Protein AF-A0A8B6LW14-F1 (afdb_monomer)

Secondary structure (DSSP, 8-state):
--GGG-S-----SBTTTB-HHHHHHHHHHHH-TT--S-HHHHHHHHHHHHHHHHHHT-

pLDDT: mean 77.59, std 11.28, range [48.09, 90.31]

Foldseek 3Di:
DDPVPDPDDDDDCDPTVDVPLVVVVVVVCVVCVPPVDDSVVVVVVVVVVVVVVVVVVD

Structure (mmCIF, N/CA/C/O backbone):
data_AF-A0A8B6LW14-F1
#
_entry.id   AF-A0A8B6LW14-F1
#
loop_
_atom_site.group_PDB
_atom_site.id
_atom_site.type_symbol
_atom_site.label_atom_id
_atom_site.label_alt_id
_a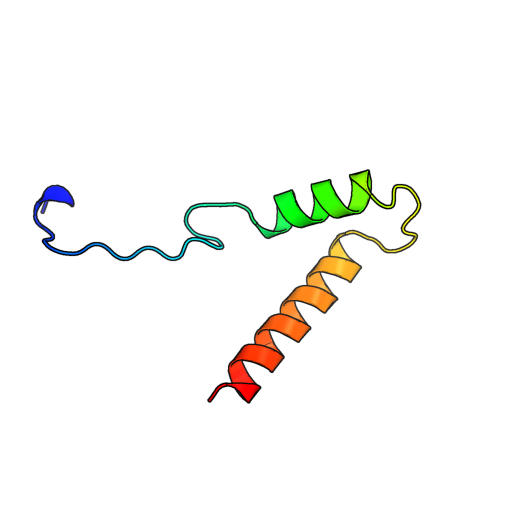tom_site.label_comp_id
_atom_site.label_asym_id
_atom_site.label_entity_id
_atom_site.label_seq_id
_atom_site.pdbx_PDB_ins_code
_atom_site.Cartn_x
_atom_site.Cartn_y
_atom_site.Cartn_z
_atom_site.occupancy
_atom_site.B_iso_or_equiv
_atom_site.auth_seq_id
_atom_site.auth_comp_id
_a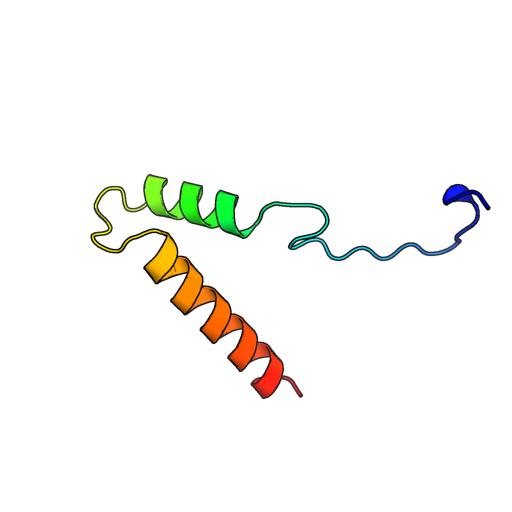tom_site.auth_asym_id
_atom_site.auth_atom_id
_atom_site.pdbx_PDB_model_num
ATOM 1 N N . MET A 1 1 ? 16.355 15.844 -24.366 1.00 53.84 1 MET A N 1
ATOM 2 C CA . MET A 1 1 ? 15.863 14.496 -24.729 1.00 53.84 1 MET A CA 1
ATOM 3 C C . MET A 1 1 ? 14.426 14.360 -24.244 1.00 53.84 1 MET A C 1
ATOM 5 O O . MET A 1 1 ? 14.208 14.542 -23.056 1.00 53.84 1 MET A O 1
ATOM 9 N N . SER A 1 2 ? 13.462 14.115 -25.137 1.00 72.00 2 SER A N 1
ATOM 10 C CA . SER A 1 2 ? 12.056 13.884 -24.762 1.00 72.00 2 SER A CA 1
ATOM 11 C C . SER A 1 2 ? 11.836 12.404 -24.440 1.00 72.00 2 SER A C 1
ATOM 13 O O . SER A 1 2 ? 12.309 11.548 -25.186 1.00 72.00 2 SER A O 1
ATOM 15 N N . VAL A 1 3 ? 11.090 12.109 -23.372 1.00 61.41 3 VAL A N 1
ATOM 16 C CA . VAL A 1 3 ? 10.620 10.755 -23.005 1.00 61.41 3 VAL A CA 1
ATOM 17 C C . VAL A 1 3 ? 9.786 10.081 -24.106 1.00 61.41 3 VAL A C 1
ATOM 19 O O . VAL A 1 3 ? 9.594 8.874 -24.079 1.00 61.41 3 VAL A O 1
ATOM 22 N N . LEU A 1 4 ? 9.352 10.837 -25.119 1.00 65.75 4 LEU A N 1
ATOM 23 C CA . LEU A 1 4 ? 8.599 10.339 -26.274 1.00 65.75 4 LEU A CA 1
ATOM 24 C C . LEU A 1 4 ? 9.461 9.642 -27.347 1.00 65.75 4 LEU A C 1
ATOM 26 O O . LEU A 1 4 ? 8.912 9.121 -28.308 1.00 65.75 4 LEU A O 1
ATOM 30 N N . ASN A 1 5 ? 10.794 9.631 -27.210 1.00 74.44 5 ASN A N 1
ATOM 31 C CA . ASN A 1 5 ? 11.701 8.972 -28.165 1.00 74.44 5 ASN A CA 1
ATOM 32 C C . ASN A 1 5 ? 12.099 7.540 -27.760 1.00 74.44 5 ASN A C 1
ATOM 34 O O . ASN A 1 5 ? 12.950 6.937 -28.414 1.00 74.44 5 ASN A O 1
ATOM 38 N N . PHE A 1 6 ? 11.527 6.994 -26.685 1.00 72.62 6 PHE A N 1
ATOM 39 C CA . PHE A 1 6 ? 11.775 5.610 -26.288 1.00 72.62 6 PHE A CA 1
ATOM 40 C C . PHE A 1 6 ? 10.772 4.683 -26.974 1.00 72.62 6 PHE A C 1
ATOM 42 O O . PHE A 1 6 ? 9.565 4.885 -26.883 1.00 72.62 6 PHE A O 1
ATOM 49 N N . LYS A 1 7 ? 11.285 3.665 -27.674 1.00 70.56 7 LYS A N 1
ATOM 50 C CA . LYS A 1 7 ? 10.471 2.622 -28.314 1.00 70.56 7 LYS A CA 1
ATOM 51 C C . LYS A 1 7 ? 9.791 1.711 -27.283 1.00 70.56 7 LYS A C 1
ATOM 53 O O . LYS A 1 7 ? 8.686 1.251 -27.532 1.00 70.56 7 LYS A O 1
ATOM 58 N N . ASP A 1 8 ? 10.434 1.508 -26.135 1.00 70.12 8 ASP A N 1
ATOM 59 C CA . ASP A 1 8 ? 9.944 0.683 -25.037 1.00 70.12 8 ASP A CA 1
ATOM 60 C C . ASP A 1 8 ? 10.146 1.434 -23.712 1.00 70.12 8 ASP A C 1
ATOM 62 O O . ASP A 1 8 ? 11.225 1.972 -23.451 1.00 70.12 8 ASP A O 1
ATOM 66 N N . PHE A 1 9 ? 9.097 1.490 -22.889 1.00 70.88 9 PHE A N 1
ATOM 67 C CA . PHE A 1 9 ? 9.091 2.155 -21.585 1.00 70.88 9 PHE A CA 1
ATOM 68 C C . PHE A 1 9 ? 8.460 1.227 -20.546 1.00 70.88 9 PHE A C 1
ATOM 70 O O . PHE A 1 9 ? 7.243 1.067 -20.489 1.00 70.88 9 PHE A O 1
ATOM 77 N N . THR A 1 10 ? 9.302 0.582 -19.742 1.00 76.50 10 THR A N 1
ATOM 78 C CA . THR A 1 10 ? 8.882 -0.285 -18.635 1.00 76.50 10 THR A CA 1
ATOM 79 C C . THR A 1 10 ? 8.925 0.477 -17.323 1.00 76.50 10 THR A C 1
ATOM 81 O O . THR A 1 10 ? 9.964 1.027 -16.956 1.00 76.50 10 THR A O 1
ATOM 84 N N . VAL A 1 11 ? 7.804 0.468 -16.608 1.00 65.31 11 VAL A N 1
ATOM 85 C CA . VAL A 1 11 ? 7.652 1.103 -15.298 1.00 65.31 11 VAL A CA 1
ATOM 86 C C . VAL A 1 11 ? 7.254 0.039 -14.291 1.00 65.31 11 VAL A C 1
ATOM 88 O O . VAL A 1 11 ? 6.417 -0.811 -14.598 1.00 65.31 11 VAL A O 1
ATOM 91 N N . ASP A 1 12 ? 7.838 0.092 -13.096 1.00 75.56 12 ASP A N 1
ATOM 92 C CA . ASP A 1 12 ? 7.326 -0.694 -11.979 1.00 75.56 12 ASP A CA 1
ATOM 93 C C . ASP A 1 12 ? 5.958 -0.140 -11.569 1.00 75.56 12 ASP A C 1
ATOM 95 O O . ASP A 1 12 ? 5.771 1.064 -11.387 1.00 75.56 12 ASP A O 1
ATOM 99 N N . VAL A 1 13 ? 4.972 -1.019 -11.460 1.00 69.25 13 VAL A N 1
ATOM 100 C CA . VAL A 1 13 ? 3.621 -0.621 -11.076 1.00 69.25 13 VAL A CA 1
ATOM 101 C C . VAL A 1 13 ? 3.599 -0.293 -9.584 1.00 69.25 13 VAL A C 1
ATOM 103 O O . VAL A 1 13 ? 3.069 0.743 -9.178 1.00 69.25 13 VAL A O 1
ATOM 106 N N . VAL A 1 14 ? 4.236 -1.129 -8.763 1.00 70.25 14 VAL A N 1
ATOM 107 C CA . VAL A 1 14 ? 4.176 -1.024 -7.304 1.00 70.25 14 VAL A CA 1
ATOM 108 C C . VAL A 1 14 ? 5.231 -0.033 -6.816 1.00 70.25 14 VAL A C 1
ATOM 110 O O . VAL A 1 14 ? 6.424 -0.289 -6.931 1.00 70.25 14 VAL A O 1
ATOM 113 N N . GLY A 1 15 ? 4.801 1.092 -6.240 1.00 63.81 15 GLY A N 1
ATOM 114 C CA . GLY A 1 15 ? 5.704 2.124 -5.714 1.00 63.81 15 GLY A CA 1
ATOM 115 C C . GLY A 1 15 ? 6.185 3.153 -6.744 1.00 63.81 15 GLY A C 1
ATOM 116 O O . GLY A 1 15 ? 6.808 4.136 -6.352 1.00 63.81 15 GLY A O 1
ATOM 117 N N . ALA A 1 16 ? 5.865 2.976 -8.032 1.00 67.94 16 ALA A N 1
ATOM 118 C CA . ALA A 1 16 ? 6.110 3.983 -9.070 1.00 67.94 16 ALA A CA 1
ATOM 119 C C . ALA A 1 16 ? 4.824 4.517 -9.727 1.00 67.94 16 ALA A C 1
ATOM 121 O O . ALA A 1 16 ? 4.789 5.690 -10.094 1.00 67.94 16 ALA A O 1
ATOM 122 N N . LEU A 1 17 ? 3.765 3.704 -9.849 1.00 69.44 17 LEU A N 1
ATOM 123 C CA . LEU A 1 17 ? 2.477 4.143 -10.411 1.00 69.44 17 LEU A CA 1
ATOM 124 C C . LEU A 1 17 ? 1.320 4.095 -9.413 1.00 69.44 17 LEU A C 1
ATOM 126 O O . LEU A 1 17 ? 0.390 4.888 -9.541 1.00 69.44 17 LEU A O 1
ATOM 130 N N . ILE A 1 18 ? 1.372 3.193 -8.433 1.00 77.50 18 ILE A N 1
ATOM 131 C CA . ILE A 1 18 ? 0.342 3.074 -7.397 1.00 77.50 18 ILE A CA 1
ATOM 132 C C . ILE A 1 18 ? 0.950 3.028 -5.996 1.00 77.50 18 ILE A C 1
ATOM 134 O O . ILE A 1 18 ? 2.008 2.420 -5.780 1.00 77.50 18 ILE A O 1
ATOM 138 N N . ASP A 1 19 ? 0.229 3.615 -5.040 1.00 81.44 19 ASP A N 1
ATOM 139 C CA . ASP A 1 19 ? 0.447 3.379 -3.614 1.00 81.44 19 ASP A CA 1
ATOM 140 C C . ASP A 1 19 ? -0.255 2.083 -3.193 1.00 81.44 19 ASP A C 1
ATOM 142 O O . ASP A 1 19 ? -1.311 2.062 -2.563 1.00 81.44 19 ASP A O 1
ATOM 146 N N . PHE A 1 20 ? 0.352 0.967 -3.591 1.00 84.69 20 PHE A N 1
ATOM 147 C CA . PHE A 1 20 ? -0.172 -0.359 -3.286 1.00 84.69 20 PHE A CA 1
ATOM 148 C C . PHE A 1 20 ? -0.277 -0.617 -1.776 1.00 84.69 20 PHE A C 1
ATOM 150 O O . PHE A 1 20 ? -1.196 -1.300 -1.333 1.00 84.69 20 PHE A O 1
ATOM 157 N N . GLU A 1 21 ? 0.676 -0.117 -0.983 1.00 87.69 21 GLU A N 1
ATOM 158 C CA . GLU A 1 21 ? 0.693 -0.364 0.461 1.00 87.69 21 GLU A CA 1
ATOM 159 C C . GLU A 1 21 ? -0.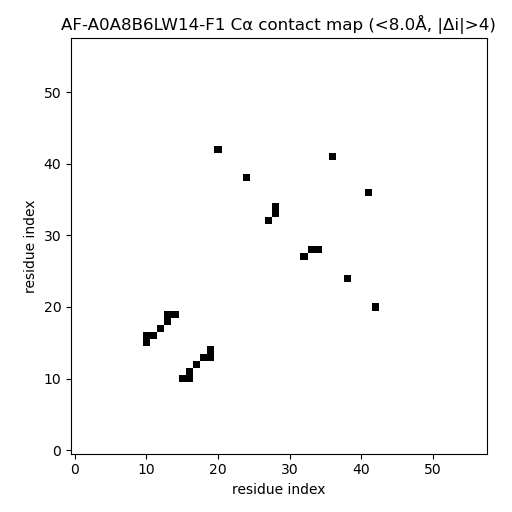467 0.360 1.156 1.00 87.69 21 GLU A C 1
ATOM 161 O O . GLU A 1 21 ? -1.147 -0.250 1.987 1.00 87.69 21 GLU A O 1
ATOM 166 N N . GLY A 1 22 ? -0.749 1.604 0.757 1.00 86.69 22 GLY A N 1
ATOM 167 C CA . GLY A 1 22 ? -1.920 2.350 1.216 1.00 86.69 22 GLY A CA 1
ATOM 168 C C . GLY A 1 22 ? -3.245 1.695 0.814 1.00 86.69 22 GLY A C 1
ATOM 169 O O . GLY A 1 22 ? -4.106 1.469 1.670 1.00 86.69 22 GLY A O 1
ATOM 170 N N . ASP A 1 23 ? -3.397 1.313 -0.457 1.00 88.06 23 ASP A N 1
ATOM 171 C CA . ASP A 1 23 ? -4.624 0.671 -0.960 1.00 88.06 23 ASP A CA 1
ATOM 172 C C . ASP A 1 23 ? -4.884 -0.691 -0.293 1.00 88.06 23 ASP A C 1
ATOM 174 O O . ASP A 1 23 ? -6.021 -1.039 0.050 1.00 88.06 23 ASP A O 1
ATOM 178 N N . MET A 1 24 ? -3.821 -1.461 -0.048 1.00 88.56 24 MET A N 1
ATOM 179 C CA . MET A 1 24 ? -3.891 -2.729 0.674 1.00 88.56 24 MET A CA 1
ATOM 180 C C . MET A 1 24 ? -4.366 -2.529 2.118 1.00 88.56 24 MET A C 1
ATOM 182 O O . MET A 1 24 ? -5.234 -3.274 2.582 1.00 88.56 24 MET A O 1
ATOM 186 N N . LEU A 1 25 ? -3.837 -1.526 2.827 1.00 89.56 25 LEU A N 1
ATOM 187 C CA . LEU A 1 25 ? -4.273 -1.205 4.188 1.00 89.56 25 LEU A CA 1
ATOM 188 C C . LEU A 1 25 ? -5.731 -0.742 4.227 1.00 89.56 25 LEU A C 1
ATOM 190 O O . LEU A 1 25 ? -6.489 -1.181 5.094 1.00 89.56 25 LEU A O 1
ATOM 194 N N . ALA A 1 26 ? -6.154 0.088 3.271 1.00 89.56 26 ALA A N 1
ATOM 195 C CA . ALA A 1 26 ? -7.543 0.524 3.164 1.00 89.56 26 ALA A CA 1
ATOM 196 C C . ALA A 1 26 ? -8.494 -0.670 2.971 1.00 89.56 26 ALA A C 1
ATOM 198 O O . ALA A 1 26 ? -9.522 -0.771 3.649 1.00 89.56 26 ALA A O 1
ATOM 199 N N . CYS A 1 27 ? -8.114 -1.620 2.111 1.00 87.25 27 CYS A N 1
ATOM 200 C CA . CYS A 1 27 ? -8.845 -2.870 1.922 1.00 87.25 27 CYS A CA 1
ATOM 201 C C . CYS A 1 27 ? -8.896 -3.702 3.216 1.00 87.25 27 CYS A C 1
ATOM 203 O O . CYS A 1 27 ? -9.976 -4.125 3.637 1.00 87.25 27 CYS A O 1
ATOM 205 N N . LEU A 1 28 ? -7.759 -3.871 3.901 1.00 86.88 28 LEU A N 1
ATOM 206 C CA . LEU A 1 28 ? -7.673 -4.614 5.162 1.00 86.88 28 LEU A CA 1
ATOM 207 C C . LEU A 1 28 ? -8.575 -4.011 6.246 1.00 86.88 28 LEU A C 1
ATOM 209 O O . LEU A 1 28 ? -9.296 -4.742 6.923 1.00 86.88 28 LEU A O 1
ATOM 213 N N . ARG A 1 29 ? -8.573 -2.684 6.399 1.00 87.06 29 ARG A N 1
ATOM 214 C CA . ARG A 1 29 ? -9.401 -1.980 7.390 1.00 87.06 29 ARG A CA 1
ATOM 215 C C . ARG A 1 29 ? -10.884 -2.011 7.045 1.00 87.06 29 ARG A C 1
ATOM 217 O O . ARG A 1 29 ? -11.710 -2.058 7.955 1.00 87.06 29 ARG A O 1
ATOM 224 N N . SER A 1 30 ? -11.222 -2.039 5.758 1.00 89.38 30 SER A N 1
ATOM 225 C CA . SER A 1 30 ? -12.596 -2.261 5.307 1.00 89.38 30 SER A CA 1
ATOM 2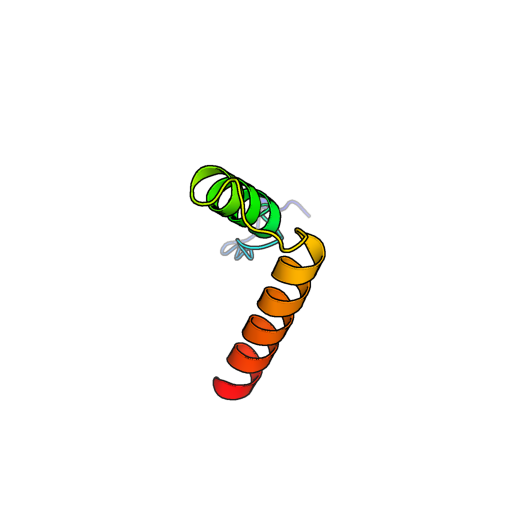26 C C . SER A 1 30 ? -13.076 -3.680 5.632 1.00 89.38 30 SER A C 1
ATOM 228 O O . SER A 1 30 ? -14.166 -3.849 6.179 1.00 89.38 30 SER A O 1
ATOM 230 N N . ALA A 1 31 ? -12.253 -4.697 5.359 1.00 88.25 31 ALA A N 1
ATOM 231 C CA . ALA A 1 31 ? -12.608 -6.100 5.568 1.00 88.25 31 ALA A CA 1
ATOM 232 C C . ALA A 1 31 ? -12.561 -6.526 7.046 1.00 88.25 31 ALA A C 1
ATOM 234 O O . ALA A 1 31 ? -13.379 -7.336 7.489 1.00 88.25 31 ALA A O 1
ATOM 235 N N . VAL A 1 32 ? -11.619 -5.982 7.823 1.00 86.88 32 VAL A N 1
ATOM 236 C CA . VAL A 1 32 ? -11.398 -6.321 9.236 1.00 86.88 32 VAL A CA 1
ATOM 237 C C . VAL A 1 32 ? -11.232 -5.039 10.067 1.00 86.88 32 VAL A C 1
ATOM 239 O O . VAL A 1 32 ? -10.131 -4.702 10.512 1.00 86.88 32 VAL A O 1
ATOM 242 N N . PRO A 1 33 ? -12.337 -4.328 10.367 1.00 77.25 33 PRO A N 1
ATOM 243 C CA . PRO A 1 33 ? -12.291 -3.044 11.076 1.00 77.25 33 PRO A CA 1
ATOM 244 C C . PRO A 1 33 ? -11.698 -3.131 12.489 1.00 77.25 33 PRO A C 1
ATOM 246 O O . PRO A 1 33 ? -11.279 -2.127 13.056 1.00 77.25 33 PRO A O 1
ATOM 249 N N . LYS A 1 34 ? -11.675 -4.335 13.076 1.00 79.12 34 LYS A N 1
ATOM 250 C CA . LYS A 1 34 ? -11.179 -4.613 14.432 1.00 79.12 34 LYS A CA 1
ATOM 251 C C . LYS A 1 34 ? -9.826 -5.326 14.455 1.00 79.12 34 LYS A C 1
ATOM 253 O O . LYS A 1 34 ? -9.502 -5.957 15.459 1.00 79.12 34 LYS A O 1
ATOM 258 N N . ALA A 1 35 ? -9.048 -5.264 13.376 1.00 74.31 35 ALA A N 1
ATOM 259 C CA . ALA A 1 35 ? -7.674 -5.751 13.417 1.00 74.31 35 ALA A CA 1
ATOM 260 C C . ALA A 1 35 ? -6.913 -4.983 14.516 1.00 74.31 35 ALA A C 1
ATOM 262 O O . ALA A 1 35 ? -6.756 -3.765 14.433 1.00 74.31 35 ALA A O 1
ATOM 263 N N . GLY A 1 36 ? -6.517 -5.690 15.581 1.00 74.25 36 GLY A N 1
ATOM 264 C CA . GLY A 1 36 ? -5.851 -5.107 16.755 1.00 74.25 36 GLY A CA 1
ATOM 265 C C . GLY A 1 36 ? -4.392 -4.718 16.508 1.00 74.25 36 GLY A C 1
ATOM 266 O O . GLY A 1 36 ? -3.756 -4.112 17.364 1.00 74.25 36 GLY A O 1
ATOM 267 N N . GLU A 1 37 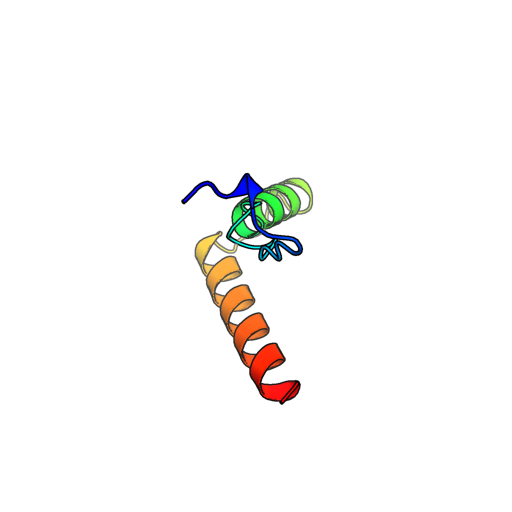? -3.865 -5.069 15.341 1.00 81.94 37 GLU A N 1
ATOM 268 C CA . GLU A 1 37 ? -2.526 -4.719 14.890 1.00 81.94 37 GLU A CA 1
ATOM 269 C C . GLU A 1 37 ? -2.528 -3.308 14.303 1.00 81.94 37 GLU A C 1
ATOM 271 O O . GLU A 1 37 ? -3.506 -2.874 13.690 1.00 81.94 37 GLU A O 1
ATOM 276 N N . THR A 1 38 ? -1.432 -2.576 14.488 1.00 86.69 38 THR A N 1
ATOM 277 C CA . THR A 1 38 ? -1.241 -1.276 13.842 1.00 86.69 38 THR A CA 1
ATOM 278 C C . THR A 1 38 ? -0.877 -1.465 12.373 1.00 86.69 38 THR A C 1
ATOM 280 O O . THR A 1 38 ? -0.305 -2.487 11.990 1.00 86.69 38 THR A O 1
ATOM 283 N N . ASP A 1 39 ? -1.169 -0.459 11.551 1.00 88.19 39 ASP A N 1
ATOM 284 C CA . ASP A 1 39 ? -0.826 -0.487 10.124 1.00 88.19 39 ASP A CA 1
ATOM 285 C C . ASP A 1 39 ? 0.681 -0.713 9.916 1.00 88.19 39 ASP A C 1
ATOM 287 O O . ASP A 1 39 ? 1.076 -1.545 9.103 1.00 88.19 39 ASP A O 1
ATOM 291 N N . GLU A 1 40 ? 1.526 -0.102 10.755 1.00 88.56 40 GLU A N 1
ATOM 292 C CA . GLU A 1 40 ? 2.981 -0.293 10.680 1.00 88.56 40 GLU A CA 1
ATOM 293 C C . GLU A 1 40 ? 3.440 -1.696 11.049 1.00 88.56 40 GLU A C 1
ATOM 295 O O . GLU A 1 40 ? 4.419 -2.188 10.486 1.00 88.56 40 GLU A O 1
ATOM 300 N N . TYR A 1 41 ? 2.741 -2.366 11.966 1.00 89.81 41 TYR A N 1
ATOM 301 C CA . TYR A 1 41 ? 3.038 -3.760 12.269 1.00 89.81 41 TYR A CA 1
ATOM 302 C C . TYR A 1 41 ? 2.754 -4.646 11.050 1.00 89.81 41 TYR A C 1
ATOM 304 O O . TYR A 1 41 ? 3.596 -5.461 10.660 1.00 89.81 41 TYR A O 1
ATOM 312 N N . PHE A 1 42 ? 1.608 -4.424 10.403 1.00 87.88 42 PHE A N 1
ATOM 313 C CA . PHE A 1 42 ? 1.225 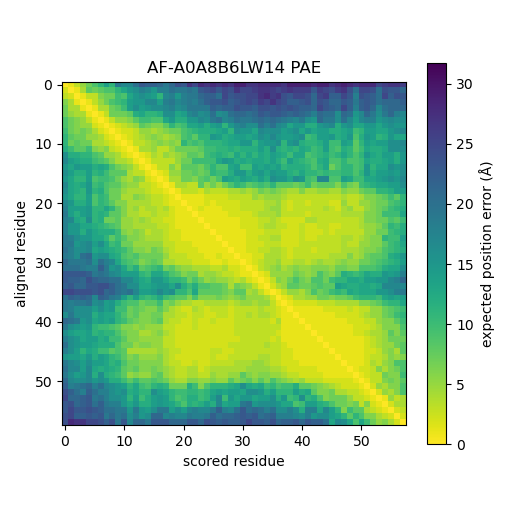-5.140 9.191 1.00 87.88 42 PHE A CA 1
ATOM 314 C C . PHE A 1 42 ? 2.189 -4.860 8.028 1.00 87.88 42 PHE A C 1
ATOM 316 O O . PHE A 1 42 ? 2.702 -5.797 7.413 1.00 87.88 42 PHE A O 1
ATOM 323 N N . LEU A 1 43 ? 2.514 -3.590 7.763 1.00 89.62 43 LEU A N 1
ATOM 324 C CA . LEU A 1 43 ? 3.443 -3.212 6.693 1.00 89.62 43 LEU A CA 1
ATOM 325 C C . LEU A 1 43 ? 4.853 -3.756 6.932 1.00 89.62 43 LEU A C 1
ATOM 327 O O . LEU A 1 43 ? 5.498 -4.231 5.993 1.00 89.62 43 LEU A O 1
ATOM 331 N N . ALA A 1 44 ? 5.338 -3.755 8.175 1.00 90.31 44 ALA A N 1
ATOM 332 C CA . ALA A 1 44 ? 6.629 -4.352 8.502 1.00 90.31 44 ALA A CA 1
ATOM 333 C C . ALA A 1 44 ? 6.653 -5.864 8.215 1.00 90.31 44 ALA A C 1
ATOM 335 O O . ALA A 1 44 ? 7.635 -6.365 7.657 1.00 90.31 44 ALA A O 1
ATOM 336 N N . ALA A 1 45 ? 5.584 -6.591 8.557 1.00 88.69 45 ALA A N 1
ATOM 337 C CA . ALA A 1 45 ? 5.457 -8.016 8.252 1.00 88.69 45 ALA A CA 1
ATOM 338 C C . ALA A 1 45 ? 5.373 -8.274 6.736 1.00 88.69 45 ALA A C 1
ATOM 340 O O . ALA A 1 45 ? 6.100 -9.124 6.212 1.00 88.69 45 ALA A O 1
ATOM 341 N N . TYR A 1 46 ? 4.562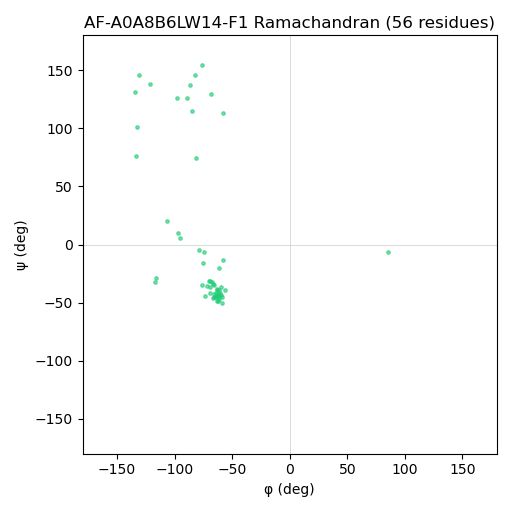 -7.492 6.019 1.00 86.62 46 TYR A N 1
ATOM 342 C CA . TYR A 1 46 ? 4.416 -7.576 4.565 1.00 86.62 46 TYR A CA 1
ATOM 343 C C . TYR A 1 46 ? 5.749 -7.360 3.834 1.00 86.62 46 TYR A C 1
ATOM 345 O O . TYR A 1 46 ? 6.157 -8.191 3.018 1.00 86.62 46 TYR A O 1
ATOM 353 N N . ARG A 1 47 ? 6.482 -6.291 4.171 1.00 88.94 47 ARG A N 1
ATOM 354 C CA . ARG A 1 47 ? 7.776 -5.969 3.546 1.00 88.94 47 ARG A CA 1
ATOM 355 C C . ARG A 1 47 ? 8.812 -7.073 3.773 1.00 88.94 47 ARG A C 1
ATOM 357 O O . ARG A 1 47 ? 9.538 -7.421 2.843 1.00 88.94 47 ARG A O 1
ATOM 364 N N . ARG A 1 48 ? 8.844 -7.679 4.969 1.00 90.12 48 ARG A N 1
ATOM 365 C CA . ARG A 1 48 ? 9.703 -8.845 5.261 1.00 90.12 48 ARG A CA 1
ATOM 366 C C . ARG A 1 48 ? 9.329 -10.057 4.412 1.00 90.12 48 ARG A C 1
ATOM 368 O O . ARG A 1 48 ? 10.217 -10.684 3.840 1.00 90.12 48 ARG A O 1
ATOM 375 N N . SER A 1 49 ? 8.036 -10.361 4.290 1.00 86.81 49 SER A N 1
ATOM 376 C CA . SER A 1 49 ? 7.561 -11.461 3.440 1.00 86.81 49 SER A CA 1
ATOM 377 C C . SER A 1 49 ? 7.935 -11.246 1.974 1.00 86.81 49 SER A C 1
ATOM 379 O O . SER A 1 49 ? 8.358 -12.186 1.304 1.00 86.81 49 SER A O 1
ATOM 381 N N . ARG A 1 50 ? 7.810 -10.012 1.470 1.00 82.56 50 ARG A N 1
ATOM 382 C CA . ARG A 1 50 ? 8.180 -9.673 0.092 1.00 82.56 50 ARG A CA 1
ATOM 383 C C . ARG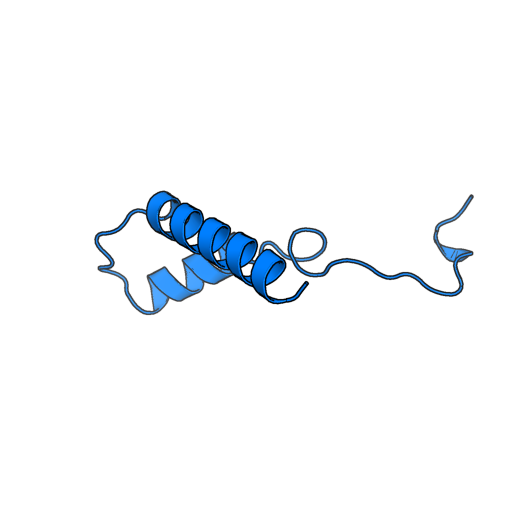 A 1 50 ? 9.685 -9.803 -0.140 1.00 82.56 50 ARG A C 1
ATOM 385 O O . ARG A 1 50 ? 10.084 -10.358 -1.156 1.00 82.56 50 ARG A O 1
ATOM 392 N N . ALA A 1 51 ? 10.511 -9.348 0.802 1.00 81.19 51 ALA A N 1
ATOM 393 C CA . ALA A 1 51 ? 11.962 -9.508 0.722 1.00 81.19 51 ALA A CA 1
ATOM 394 C C . ALA A 1 51 ? 12.374 -10.993 0.698 1.00 81.19 51 ALA A C 1
ATOM 396 O O . ALA A 1 51 ? 13.157 -11.393 -0.158 1.00 81.19 51 ALA A O 1
ATOM 397 N N . GLY A 1 52 ? 11.777 -11.827 1.558 1.00 74.00 52 GLY A N 1
ATOM 398 C CA . GLY A 1 52 ? 12.035 -13.272 1.571 1.00 74.00 52 GLY A CA 1
ATOM 399 C C . GLY A 1 52 ? 11.562 -13.998 0.305 1.00 74.00 52 GLY A C 1
ATOM 400 O O . GLY A 1 52 ? 12.231 -14.913 -0.166 1.00 74.00 52 GLY A O 1
ATOM 401 N N . ALA A 1 53 ? 10.450 -13.566 -0.300 1.00 64.06 53 ALA A N 1
ATOM 402 C CA . ALA A 1 53 ? 9.982 -14.110 -1.578 1.00 64.06 53 ALA A CA 1
ATOM 403 C C . ALA A 1 53 ? 10.928 -13.778 -2.747 1.00 64.06 53 ALA A C 1
ATOM 405 O O . ALA A 1 53 ? 11.096 -14.593 -3.652 1.00 64.06 53 ALA A O 1
ATOM 406 N N . VAL A 1 54 ? 11.568 -12.604 -2.719 1.00 60.53 54 VAL A N 1
ATOM 407 C CA . VAL A 1 54 ? 12.580 -12.214 -3.714 1.00 60.53 54 VAL A CA 1
ATOM 408 C C . VAL A 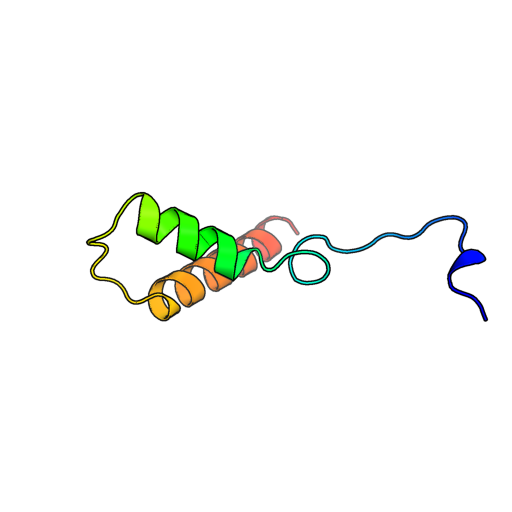1 54 ? 13.855 -13.051 -3.567 1.00 60.53 54 VAL A C 1
ATOM 410 O O . VAL A 1 54 ? 14.454 -13.412 -4.576 1.00 60.53 54 VAL A O 1
ATOM 413 N N . GLU A 1 55 ? 14.254 -13.400 -2.342 1.00 60.66 55 GLU A N 1
ATOM 414 C CA . GLU A 1 55 ? 15.401 -14.288 -2.105 1.00 60.66 55 GLU A CA 1
ATOM 415 C C . GLU A 1 55 ? 15.115 -15.749 -2.484 1.00 60.66 55 GLU A C 1
ATOM 417 O O . GLU A 1 55 ? 15.996 -16.416 -3.015 1.00 60.66 55 GLU A O 1
ATOM 422 N N . ALA A 1 56 ? 13.890 -16.239 -2.274 1.00 58.94 56 ALA A N 1
ATOM 423 C CA . ALA A 1 56 ? 13.495 -17.609 -2.622 1.00 58.94 56 ALA A CA 1
ATOM 424 C C . ALA A 1 56 ? 13.279 -17.844 -4.132 1.00 58.94 56 ALA A C 1
ATOM 426 O O . ALA A 1 56 ? 13.200 -18.990 -4.570 1.00 58.94 56 ALA A O 1
ATOM 427 N N . GLY A 1 57 ? 13.143 -16.774 -4.922 1.00 51.84 57 GLY A N 1
ATOM 428 C CA . GLY A 1 57 ? 12.972 -16.823 -6.378 1.00 51.84 57 GLY A CA 1
ATOM 429 C C . GLY A 1 57 ? 14.262 -16.624 -7.182 1.00 51.84 57 GLY A C 1
ATOM 430 O O . GLY A 1 57 ? 14.176 -16.414 -8.394 1.00 51.84 57 GLY A O 1
ATOM 431 N N . ARG A 1 58 ? 15.428 -16.633 -6.526 1.00 48.09 58 ARG A N 1
ATOM 432 C CA . ARG A 1 58 ? 16.754 -16.440 -7.128 1.00 48.09 58 ARG A CA 1
ATOM 433 C C . ARG A 1 58 ? 17.576 -17.724 -7.080 1.00 48.09 58 ARG A C 1
ATOM 435 O O . ARG A 1 58 ? 18.430 -17.873 -7.980 1.00 48.09 58 ARG A O 1
#

Solvent-accessible surface area (backbone atoms only — not comparable to full-atom values): 3782 Å² total; per-residue (Å²): 136,65,86,84,76,57,94,74,86,90,73,61,54,75,79,71,73,38,67,53,69,61,54,51,49,54,50,47,45,69,78,40,76,77,61,88,68,53,70,66,58,52,50,54,53,50,53,51,53,52,53,52,52,58,63,75,74,108

Sequence (58 aa):
MSVLNFKDFTVDVVGALIDFEGDMLACLRSAVPKAGETDEYFLAAYRRSRAGAVEAGR

Mean predicted aligned error: 9.43 Å

Radius of gyration: 16.45 Å; Cα contacts (8 Å, |Δi|>4): 13; chains: 1; bounding box: 29×32×45 Å